Protein AF-A0A958YHT2-F1 (afdb_monomer_lite)

Sequence (89 aa):
YIVLRSFFFFLLWYLVLGPLVLKLIRNYLNKKESEYQKDISNAMDLFPYFRQIIAFTWKETKHLKGYTRFKYFIANSISNCIHFEVLER

Structure (mmCIF, N/CA/C/O backbone):
data_AF-A0A958YHT2-F1
#
_entry.id   AF-A0A958YHT2-F1
#
loop_
_atom_site.group_PDB
_atom_site.id
_atom_site.type_symbol
_atom_site.label_atom_id
_atom_site.label_alt_id
_atom_site.label_comp_id
_atom_site.label_asym_id
_atom_site.label_entity_id
_atom_site.label_seq_id
_atom_site.pdbx_PDB_ins_code
_atom_site.Cartn_x
_atom_site.Cartn_y
_atom_site.Cartn_z
_atom_site.occupancy
_atom_site.B_iso_or_equiv
_atom_site.auth_seq_id
_atom_site.auth_comp_id
_atom_site.auth_asym_id
_atom_site.auth_atom_id
_atom_site.pdbx_PDB_model_num
ATOM 1 N N . TYR A 1 1 ? 19.675 9.479 -50.667 1.00 74.00 1 TYR A N 1
ATOM 2 C CA . TYR A 1 1 ? 19.540 8.017 -50.473 1.00 74.00 1 TYR A CA 1
ATOM 3 C C . TYR A 1 1 ? 20.190 7.520 -49.173 1.00 74.00 1 TYR A C 1
ATOM 5 O O . TYR A 1 1 ? 19.511 6.849 -48.409 1.00 74.00 1 TYR A O 1
ATOM 13 N N . ILE A 1 2 ? 21.443 7.890 -48.859 1.00 81.06 2 ILE A N 1
ATOM 14 C CA . ILE A 1 2 ? 22.153 7.443 -47.633 1.00 81.06 2 ILE A CA 1
ATOM 15 C C . ILE A 1 2 ? 21.404 7.797 -46.334 1.00 81.06 2 ILE A C 1
ATOM 17 O O . ILE A 1 2 ? 21.210 6.934 -45.485 1.00 81.06 2 ILE A O 1
ATOM 21 N N . VAL A 1 3 ? 20.908 9.033 -46.214 1.00 86.06 3 VAL A N 1
ATOM 22 C CA . VAL A 1 3 ? 20.188 9.500 -45.012 1.00 86.06 3 VAL A CA 1
ATOM 23 C C . VAL A 1 3 ? 18.882 8.727 -44.780 1.00 86.06 3 VAL A C 1
ATOM 25 O O . VAL A 1 3 ? 18.589 8.340 -43.653 1.00 86.06 3 VAL A O 1
ATOM 28 N N . LEU A 1 4 ? 18.129 8.436 -45.848 1.00 90.69 4 LEU A N 1
ATOM 29 C CA . LEU A 1 4 ? 16.849 7.724 -45.767 1.00 90.69 4 LEU A CA 1
ATOM 30 C C . LEU A 1 4 ? 17.028 6.281 -45.276 1.00 90.69 4 LEU A C 1
ATOM 32 O O . LEU A 1 4 ? 16.258 5.812 -44.443 1.00 90.69 4 LEU A O 1
ATOM 36 N N . ARG A 1 5 ? 18.076 5.593 -45.748 1.00 87.19 5 ARG A N 1
ATOM 37 C CA . ARG A 1 5 ? 18.409 4.234 -45.305 1.00 87.19 5 ARG A CA 1
ATOM 38 C C . ARG A 1 5 ? 18.722 4.209 -43.811 1.00 87.19 5 ARG A C 1
ATOM 40 O O . ARG A 1 5 ? 18.160 3.386 -43.099 1.00 87.19 5 ARG A O 1
ATOM 47 N N . SER A 1 6 ? 19.565 5.126 -43.336 1.00 89.00 6 SER A N 1
ATOM 48 C CA . SER A 1 6 ? 19.897 5.224 -41.910 1.00 89.00 6 SER A CA 1
ATOM 49 C C . SER A 1 6 ? 18.666 5.531 -41.059 1.00 89.00 6 SER A C 1
ATOM 51 O O . SER A 1 6 ? 18.467 4.899 -40.025 1.00 89.00 6 SER A O 1
ATOM 53 N N . PHE A 1 7 ? 17.792 6.429 -41.520 1.00 90.62 7 PHE A N 1
ATOM 54 C CA . PHE A 1 7 ? 16.544 6.744 -40.822 1.00 90.62 7 PHE A CA 1
ATOM 55 C C . PHE A 1 7 ? 15.628 5.519 -40.699 1.00 90.62 7 PHE A C 1
ATOM 57 O O . PHE A 1 7 ? 15.052 5.280 -39.642 1.00 90.62 7 PHE A O 1
ATOM 64 N N . PHE A 1 8 ? 15.559 4.693 -41.746 1.00 90.69 8 PHE A N 1
ATOM 65 C CA . PHE A 1 8 ? 14.775 3.459 -41.744 1.00 90.69 8 PHE A CA 1
ATOM 66 C C . PHE A 1 8 ? 15.280 2.448 -40.706 1.00 90.69 8 PHE A C 1
ATOM 68 O O . PHE A 1 8 ? 14.479 1.834 -40.004 1.00 90.69 8 PHE A O 1
ATOM 75 N N . PHE A 1 9 ? 16.604 2.322 -40.553 1.00 89.06 9 PHE A N 1
ATOM 76 C CA . PHE A 1 9 ? 17.208 1.482 -39.515 1.00 89.06 9 PHE A CA 1
ATOM 77 C C . PHE A 1 9 ? 16.863 1.970 -38.105 1.00 89.06 9 PHE A C 1
ATOM 79 O O . PHE A 1 9 ? 16.460 1.163 -37.269 1.00 89.06 9 PHE A O 1
ATOM 86 N N . PHE A 1 10 ? 16.953 3.278 -37.843 1.00 88.38 10 PHE A N 1
ATOM 87 C CA . PHE A 1 10 ? 16.575 3.840 -36.542 1.00 88.38 10 PHE A CA 1
ATOM 88 C C . PHE A 1 10 ? 15.080 3.691 -36.249 1.00 88.38 10 PHE A C 1
ATOM 90 O O . PHE A 1 10 ? 14.709 3.396 -35.116 1.00 88.38 10 PHE A O 1
ATOM 97 N N . LEU A 1 11 ? 14.224 3.850 -37.259 1.00 88.38 11 LEU A N 1
ATOM 98 C CA . LEU A 1 11 ? 12.774 3.764 -37.101 1.00 88.38 11 LEU A CA 1
ATOM 99 C C . LEU A 1 11 ? 12.318 2.325 -36.820 1.00 88.38 11 LEU A C 1
ATOM 101 O O . LEU A 1 11 ? 11.522 2.104 -35.910 1.00 88.38 11 LEU A O 1
ATOM 105 N N . LEU A 1 12 ? 12.892 1.341 -37.520 1.00 88.31 12 LEU A N 1
ATOM 106 C CA . LEU A 1 12 ? 12.704 -0.081 -37.212 1.00 88.31 12 LEU A CA 1
ATOM 107 C C . LEU A 1 12 ? 13.186 -0.419 -35.803 1.00 88.31 12 LEU A C 1
ATOM 109 O O . LEU A 1 12 ? 12.480 -1.079 -35.045 1.00 88.31 12 LEU A O 1
ATOM 113 N N . TRP A 1 13 ? 14.372 0.061 -35.438 1.00 87.06 13 TRP A N 1
ATOM 114 C CA . TRP A 1 13 ? 14.943 -0.181 -34.119 1.00 87.06 13 TRP A CA 1
ATOM 115 C C . TRP A 1 13 ? 14.069 0.404 -33.010 1.00 87.06 13 TRP A C 1
ATOM 117 O O . TRP A 1 13 ? 13.790 -0.279 -32.031 1.00 87.06 13 TRP A O 1
ATOM 127 N N . TYR A 1 14 ? 13.563 1.623 -33.191 1.00 86.88 14 TYR A N 1
ATOM 128 C CA . TYR A 1 14 ? 12.673 2.279 -32.237 1.00 86.88 14 TYR A CA 1
ATOM 129 C C . TYR A 1 14 ? 11.327 1.550 -32.105 1.00 86.88 14 TYR A C 1
ATOM 131 O O . TYR A 1 1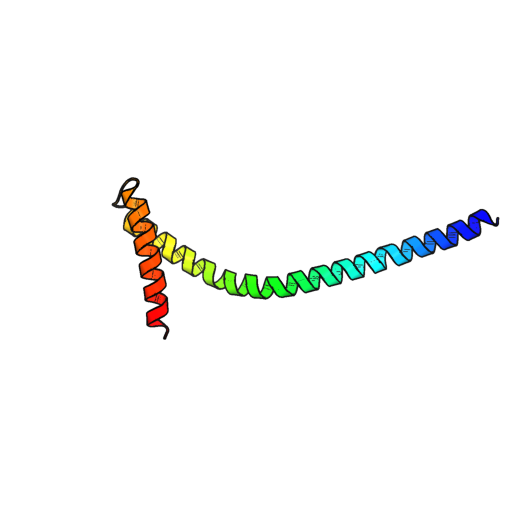4 ? 10.856 1.319 -30.990 1.00 86.88 14 TYR A O 1
ATOM 139 N N . LEU A 1 15 ? 10.750 1.112 -33.231 1.00 87.50 15 LEU A N 1
ATOM 140 C CA . LEU A 1 15 ? 9.514 0.324 -33.258 1.00 87.50 15 LEU A CA 1
ATOM 141 C C . LEU A 1 15 ? 9.660 -1.063 -32.627 1.00 87.50 15 LEU A C 1
ATOM 143 O O . LEU A 1 15 ? 8.659 -1.613 -32.186 1.00 87.50 15 LEU A O 1
ATOM 147 N N . VAL A 1 16 ? 10.867 -1.631 -32.572 1.00 89.94 16 VAL A N 1
ATOM 148 C CA . VAL A 1 16 ? 11.119 -2.952 -31.970 1.00 89.94 16 VAL A CA 1
ATOM 149 C C . VAL A 1 16 ? 11.554 -2.833 -30.507 1.00 89.94 16 VAL A C 1
ATOM 151 O O . VAL A 1 16 ? 11.029 -3.544 -29.649 1.00 89.94 16 VAL A O 1
ATOM 154 N N . LEU A 1 17 ? 12.463 -1.910 -30.184 1.00 89.62 17 LEU A N 1
ATOM 155 C CA . LEU A 1 17 ? 12.920 -1.679 -28.811 1.00 89.62 17 LEU A CA 1
ATOM 156 C C . LEU A 1 17 ? 11.808 -1.163 -27.909 1.00 89.62 17 LEU A C 1
ATOM 158 O O . LEU A 1 17 ? 11.684 -1.636 -26.783 1.00 89.62 17 LEU A O 1
ATOM 162 N N . GLY A 1 18 ? 11.002 -0.215 -28.396 1.00 84.38 18 GLY A N 1
ATOM 163 C CA . GLY A 1 18 ? 9.891 0.360 -27.642 1.00 84.38 18 GLY A CA 1
ATOM 164 C C . GLY A 1 18 ? 8.983 -0.711 -27.025 1.00 84.38 18 GLY A C 1
ATOM 165 O O . GLY A 1 18 ? 8.915 -0.806 -25.796 1.00 84.38 18 GLY A O 1
ATOM 166 N N . PRO A 1 19 ? 8.323 -1.568 -27.830 1.00 88.56 19 PRO A N 1
ATOM 167 C CA . PRO A 1 19 ? 7.430 -2.594 -27.307 1.00 88.56 19 PRO A CA 1
ATOM 168 C C . PRO A 1 19 ? 8.160 -3.670 -26.499 1.00 88.56 19 PRO A C 1
ATOM 170 O O . PRO A 1 19 ? 7.574 -4.187 -25.551 1.00 88.56 19 PRO A O 1
ATOM 173 N N . LEU A 1 20 ? 9.419 -4.003 -26.813 1.00 90.50 20 LEU A N 1
ATOM 174 C CA . LEU A 1 20 ? 10.197 -4.967 -26.024 1.00 90.50 20 LEU A CA 1
ATOM 175 C C . LEU A 1 20 ? 10.462 -4.462 -24.603 1.00 90.50 20 LEU A C 1
ATOM 177 O O . LEU A 1 20 ? 10.204 -5.181 -23.636 1.00 90.50 20 LEU A O 1
ATOM 181 N N . VAL A 1 21 ? 10.925 -3.218 -24.470 1.00 89.06 21 VAL A N 1
ATOM 182 C CA . VAL A 1 21 ? 11.204 -2.593 -23.171 1.00 89.06 21 VAL A CA 1
ATOM 183 C C . VAL A 1 21 ? 9.908 -2.403 -22.380 1.00 89.06 21 VAL A C 1
ATOM 185 O O . VAL A 1 21 ? 9.844 -2.792 -21.216 1.00 89.06 21 VAL A O 1
ATOM 188 N N . LEU A 1 22 ? 8.841 -1.910 -23.019 1.00 88.06 22 LEU A N 1
ATOM 189 C CA . LEU A 1 22 ? 7.511 -1.803 -22.403 1.00 88.06 22 LEU A CA 1
ATOM 190 C C . LEU A 1 22 ? 6.989 -3.158 -21.911 1.00 88.06 22 LEU A C 1
ATOM 192 O O . LEU A 1 22 ? 6.443 -3.247 -20.810 1.00 88.06 22 LEU A O 1
ATOM 196 N N . LYS A 1 23 ? 7.182 -4.228 -22.691 1.00 88.06 23 LYS A N 1
ATOM 197 C CA . LYS A 1 23 ? 6.768 -5.583 -22.310 1.00 88.06 23 LYS A CA 1
ATOM 198 C C . LYS A 1 23 ? 7.570 -6.103 -21.117 1.00 88.06 23 LYS A C 1
ATOM 200 O O . LYS A 1 23 ? 6.966 -6.675 -20.217 1.00 88.06 23 LYS A O 1
ATOM 205 N N . LEU A 1 24 ? 8.883 -5.864 -21.066 1.00 89.31 24 LEU A N 1
ATOM 206 C CA . LEU A 1 24 ? 9.730 -6.221 -19.919 1.00 89.31 24 LEU A CA 1
ATOM 207 C C . LEU A 1 24 ? 9.311 -5.485 -18.642 1.00 89.31 24 LEU A C 1
ATOM 209 O O . LEU A 1 24 ? 9.117 -6.125 -17.610 1.00 89.31 24 LEU A O 1
ATOM 213 N N . ILE A 1 25 ? 9.112 -4.167 -18.728 1.00 87.88 25 ILE A N 1
ATOM 214 C CA . ILE A 1 25 ? 8.670 -3.336 -17.599 1.00 87.88 25 ILE A CA 1
ATOM 215 C C . ILE A 1 25 ? 7.310 -3.817 -17.093 1.00 87.88 25 ILE A C 1
ATOM 217 O O . ILE A 1 25 ? 7.146 -4.061 -15.901 1.00 87.88 25 ILE A O 1
ATOM 221 N N . ARG A 1 26 ? 6.345 -4.025 -17.995 1.00 84.19 26 ARG A N 1
ATOM 222 C CA . ARG A 1 26 ? 5.007 -4.497 -17.626 1.00 84.19 26 ARG A CA 1
ATOM 223 C C . ARG A 1 26 ? 5.047 -5.876 -16.973 1.00 84.19 26 ARG A C 1
ATOM 225 O O . ARG A 1 26 ? 4.350 -6.098 -15.993 1.00 84.19 26 ARG A O 1
ATOM 232 N N . ASN A 1 27 ? 5.881 -6.788 -17.472 1.00 85.12 27 ASN A N 1
ATOM 233 C CA . ASN A 1 27 ? 6.018 -8.114 -16.872 1.00 85.12 27 ASN A CA 1
ATOM 234 C C . ASN A 1 27 ? 6.679 -8.051 -15.486 1.00 85.12 27 ASN A C 1
ATOM 236 O O . ASN A 1 27 ? 6.288 -8.790 -14.586 1.00 85.12 27 ASN A O 1
ATOM 240 N N . TYR A 1 28 ? 7.651 -7.155 -15.301 1.00 84.12 28 TYR A N 1
ATOM 241 C CA . TYR A 1 28 ? 8.288 -6.916 -14.008 1.00 84.12 28 TYR A CA 1
ATOM 242 C C . TYR A 1 28 ? 7.305 -6.322 -12.987 1.00 84.12 28 TYR A C 1
ATOM 244 O O . TYR A 1 28 ? 7.206 -6.836 -11.872 1.00 84.12 28 TYR A O 1
ATOM 252 N N 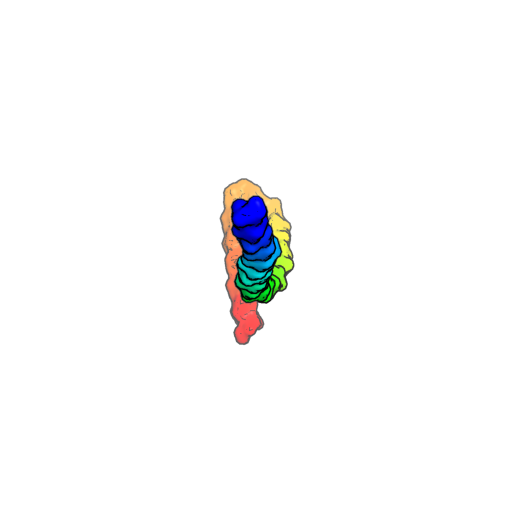. LEU A 1 29 ? 6.527 -5.306 -13.383 1.00 77.50 29 LEU A N 1
ATOM 253 C CA . LEU A 1 29 ? 5.490 -4.706 -12.535 1.00 77.50 29 LEU A CA 1
ATOM 254 C C . LEU A 1 29 ? 4.391 -5.714 -12.189 1.00 77.50 29 LEU A C 1
ATOM 256 O O . LEU A 1 29 ? 4.082 -5.871 -11.016 1.00 77.50 29 LEU A O 1
ATOM 260 N N . ASN A 1 30 ? 3.868 -6.458 -13.169 1.00 79.12 30 ASN A N 1
ATOM 261 C CA . ASN A 1 30 ? 2.834 -7.471 -12.930 1.00 79.12 30 ASN A CA 1
ATOM 262 C C . ASN A 1 30 ? 3.313 -8.577 -11.984 1.00 79.12 30 ASN A C 1
ATOM 264 O O . ASN A 1 30 ? 2.541 -9.082 -11.176 1.00 79.12 30 ASN A O 1
ATOM 268 N N . LYS A 1 31 ? 4.590 -8.968 -12.072 1.00 75.50 31 LYS A N 1
ATOM 269 C CA . LYS A 1 31 ? 5.168 -9.966 -11.168 1.00 75.50 31 LYS A CA 1
ATOM 270 C C . LYS A 1 31 ? 5.223 -9.448 -9.729 1.00 75.50 31 LYS A C 1
ATOM 272 O O . LYS A 1 31 ? 4.946 -10.211 -8.812 1.00 75.50 31 LYS A O 1
ATOM 277 N N . LYS A 1 32 ? 5.533 -8.161 -9.541 1.00 67.75 32 LYS A N 1
ATOM 278 C CA . LYS A 1 32 ? 5.509 -7.507 -8.226 1.00 67.75 32 LYS A CA 1
ATOM 279 C C . LYS A 1 32 ? 4.088 -7.323 -7.705 1.00 67.75 32 LYS A C 1
ATOM 281 O O . LYS A 1 32 ? 3.821 -7.644 -6.556 1.00 67.75 32 LYS A O 1
ATOM 286 N N . GLU A 1 33 ? 3.170 -6.883 -8.554 1.00 66.25 33 GLU A N 1
ATOM 287 C CA . GLU A 1 33 ? 1.761 -6.742 -8.201 1.00 66.25 33 GLU A CA 1
ATOM 288 C C . GLU A 1 33 ? 1.140 -8.091 -7.821 1.00 66.25 33 GLU A C 1
ATOM 290 O O . GLU A 1 33 ? 0.474 -8.175 -6.802 1.00 66.25 33 GLU A O 1
ATOM 295 N N . SER A 1 34 ? 1.431 -9.168 -8.554 1.00 68.50 34 SER A N 1
ATOM 296 C CA . SER A 1 34 ? 0.973 -10.525 -8.226 1.00 68.50 34 SER A CA 1
ATOM 297 C C . SER A 1 34 ? 1.528 -11.053 -6.900 1.00 68.50 34 SER A C 1
ATOM 299 O O . SER A 1 34 ? 0.834 -11.815 -6.228 1.00 68.50 34 SER A O 1
ATOM 301 N N . GLU A 1 35 ? 2.769 -10.706 -6.551 1.00 66.12 35 GLU A N 1
ATOM 302 C CA . GLU A 1 35 ? 3.409 -11.102 -5.291 1.00 66.12 35 GLU A CA 1
ATOM 303 C C . GLU A 1 35 ? 2.675 -10.449 -4.108 1.00 66.12 35 GLU A C 1
ATOM 305 O O . GLU A 1 35 ? 2.248 -11.141 -3.188 1.00 66.12 35 GLU A O 1
ATOM 310 N N . TYR A 1 36 ? 2.397 -9.143 -4.197 1.00 64.12 36 TYR A N 1
ATOM 311 C CA . TYR A 1 36 ? 1.682 -8.410 -3.149 1.00 64.12 36 TYR A CA 1
ATOM 312 C C . TYR A 1 36 ? 0.168 -8.624 -3.160 1.00 64.12 36 TYR A C 1
ATOM 314 O O . TYR A 1 36 ? -0.447 -8.597 -2.102 1.00 64.12 36 TYR A O 1
ATOM 322 N N . GLN A 1 37 ? -0.461 -8.859 -4.313 1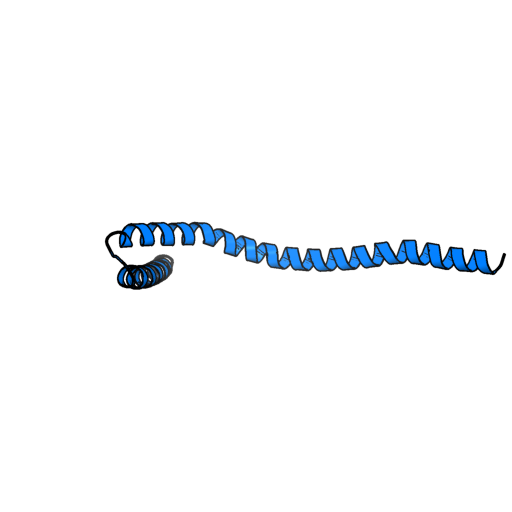.00 66.50 37 GLN A N 1
ATOM 323 C CA . GLN A 1 37 ? -1.906 -9.086 -4.393 1.00 66.50 37 GLN A CA 1
ATOM 324 C C . GLN A 1 37 ? -2.331 -10.331 -3.617 1.00 66.50 37 GLN A C 1
ATOM 326 O O . GLN A 1 37 ? -3.415 -10.336 -3.042 1.00 66.50 37 GLN A O 1
ATOM 331 N N . LYS A 1 38 ? -1.487 -11.368 -3.563 1.00 66.38 38 LYS A N 1
ATOM 332 C CA . LYS A 1 38 ? -1.793 -12.584 -2.805 1.00 66.38 38 LYS A CA 1
ATOM 333 C C . LYS A 1 38 ? -1.790 -12.319 -1.297 1.00 66.38 38 LYS A C 1
ATOM 335 O O . LYS A 1 38 ? -2.729 -12.709 -0.611 1.00 66.38 38 LYS A O 1
ATOM 340 N N . ASP A 1 39 ? -0.794 -11.586 -0.811 1.00 66.56 39 ASP A N 1
ATOM 341 C CA . ASP A 1 39 ? -0.698 -11.207 0.601 1.00 66.56 39 ASP A CA 1
ATOM 342 C C . ASP A 1 39 ? -1.772 -10.184 0.994 1.00 66.56 39 ASP A C 1
ATOM 344 O O . ASP A 1 39 ? -2.395 -10.306 2.048 1.00 66.56 39 ASP A O 1
ATOM 348 N N . ILE A 1 40 ? -2.058 -9.217 0.114 1.00 71.81 40 ILE A N 1
ATOM 349 C CA . ILE A 1 40 ? -3.147 -8.249 0.285 1.00 71.81 40 ILE A CA 1
ATOM 350 C C . ILE A 1 40 ? -4.492 -8.971 0.321 1.00 71.81 40 ILE A C 1
ATOM 352 O O . ILE A 1 40 ? -5.287 -8.670 1.198 1.00 71.81 40 ILE A O 1
ATOM 356 N N . SER A 1 41 ? -4.747 -9.930 -0.576 1.00 70.38 41 SER A N 1
ATOM 357 C CA . SER A 1 41 ? -5.994 -10.707 -0.593 1.00 70.38 41 SER A CA 1
ATOM 358 C C . SER A 1 41 ? -6.172 -11.510 0.693 1.00 70.38 41 SER A C 1
ATOM 360 O O . SER A 1 41 ? -7.238 -11.441 1.296 1.00 70.38 41 SER A O 1
ATOM 362 N N . ASN A 1 42 ? -5.120 -12.190 1.159 1.00 70.00 42 ASN A N 1
ATOM 363 C CA . ASN A 1 42 ? -5.150 -12.928 2.426 1.00 70.00 42 ASN A CA 1
ATOM 364 C C . ASN A 1 42 ? -5.425 -11.998 3.625 1.00 70.00 42 ASN A C 1
ATOM 366 O O . ASN A 1 42 ? -6.178 -12.349 4.529 1.00 70.00 42 ASN A O 1
ATOM 370 N N . ALA A 1 43 ? -4.852 -10.789 3.639 1.00 73.94 43 ALA A N 1
ATOM 371 C CA . ALA A 1 43 ? -5.151 -9.790 4.666 1.00 73.94 43 ALA A CA 1
ATOM 372 C C . ALA A 1 43 ? -6.566 -9.191 4.513 1.00 73.94 43 ALA A C 1
ATOM 374 O O . ALA A 1 43 ? -7.205 -8.831 5.505 1.00 73.94 43 ALA A O 1
ATOM 375 N N . MET A 1 44 ? -7.081 -9.098 3.284 1.00 71.88 44 MET A N 1
ATOM 376 C CA . MET A 1 44 ? -8.425 -8.598 2.990 1.00 71.88 44 MET A CA 1
ATOM 377 C C . MET A 1 44 ? -9.521 -9.560 3.458 1.00 71.88 44 MET A C 1
ATOM 379 O O . MET A 1 44 ? -10.603 -9.088 3.806 1.00 71.88 44 MET A O 1
ATOM 383 N N . ASP A 1 45 ? -9.236 -10.862 3.554 1.00 75.88 45 ASP A N 1
ATOM 384 C CA . ASP A 1 45 ? -10.150 -11.859 4.132 1.00 75.88 45 ASP A CA 1
ATOM 385 C C . ASP A 1 45 ? -10.414 -11.620 5.630 1.00 75.88 45 ASP A C 1
ATOM 387 O O . ASP A 1 45 ? -11.490 -11.943 6.132 1.00 75.88 45 ASP A O 1
ATOM 391 N N . LEU A 1 46 ? -9.487 -10.972 6.346 1.00 75.94 46 LEU A N 1
ATOM 392 C CA . LEU A 1 46 ? -9.654 -10.584 7.756 1.00 75.94 46 LEU A CA 1
ATOM 393 C C . LEU A 1 46 ? -10.469 -9.287 7.922 1.00 75.94 46 LEU A C 1
ATOM 395 O O . LEU A 1 46 ? -11.136 -9.065 8.936 1.00 75.94 46 LEU A O 1
ATOM 399 N N . PHE A 1 47 ? -10.474 -8.428 6.903 1.00 76.69 47 PHE A N 1
ATOM 400 C CA . PHE A 1 47 ? -11.185 -7.148 6.892 1.00 76.69 47 PHE A CA 1
ATOM 401 C C . PHE A 1 47 ? -12.703 -7.229 7.176 1.00 76.69 47 PHE A C 1
ATOM 403 O O . PHE A 1 47 ? -13.200 -6.414 7.965 1.00 76.69 47 PHE A O 1
ATOM 410 N N . PRO A 1 48 ? -13.480 -8.174 6.599 1.00 78.88 48 PRO A N 1
ATOM 411 C CA . PRO A 1 48 ? -14.898 -8.321 6.928 1.00 78.88 48 PRO A CA 1
ATOM 412 C C . PRO A 1 48 ? -15.138 -8.681 8.401 1.00 78.88 48 PRO A C 1
ATOM 414 O O . PRO A 1 48 ? -16.133 -8.220 8.968 1.00 78.88 48 PRO A O 1
ATOM 417 N N . TYR A 1 49 ? -14.236 -9.429 9.043 1.00 79.19 49 TYR A N 1
ATOM 418 C CA . TYR A 1 49 ? -14.326 -9.742 10.473 1.00 79.19 49 TYR A CA 1
ATOM 419 C C . TYR A 1 49 ? -14.080 -8.499 11.331 1.00 79.19 49 TYR A C 1
ATOM 421 O O . TYR A 1 49 ? -14.899 -8.172 12.193 1.00 79.19 49 TYR A O 1
ATOM 429 N N . PHE A 1 50 ? -13.038 -7.718 11.029 1.00 74.12 50 PHE A N 1
ATOM 430 C CA . PHE A 1 50 ? -12.793 -6.445 11.717 1.00 74.12 50 PHE A CA 1
ATOM 431 C C . PHE A 1 50 ? -13.971 -5.480 11.591 1.00 74.12 50 PHE A C 1
ATOM 433 O O . PHE A 1 50 ? -14.378 -4.850 12.570 1.00 74.12 50 PHE A O 1
ATOM 440 N N . ARG A 1 51 ? -14.579 -5.398 10.403 1.00 76.56 51 ARG A N 1
ATOM 441 C CA . ARG A 1 51 ? -15.760 -4.561 10.171 1.00 76.56 51 ARG A CA 1
ATOM 442 C C . ARG A 1 51 ? -16.939 -4.973 11.056 1.00 76.56 51 ARG A C 1
ATOM 444 O O . ARG A 1 51 ? -17.648 -4.096 11.551 1.00 76.56 51 ARG A O 1
ATOM 451 N N . GLN A 1 52 ? -17.144 -6.273 11.271 1.00 81.88 52 GLN A N 1
ATOM 452 C CA . GLN A 1 52 ? -18.189 -6.779 12.165 1.00 81.88 52 GLN A CA 1
ATOM 453 C C . GLN A 1 52 ? -17.907 -6.428 13.630 1.00 81.88 52 GLN A C 1
ATOM 455 O O . GLN A 1 52 ? -18.798 -5.904 14.299 1.00 81.88 52 GLN A O 1
ATOM 460 N N . ILE A 1 53 ? -16.670 -6.619 14.101 1.00 81.00 53 ILE A N 1
ATOM 461 C CA . ILE A 1 53 ? -16.259 -6.285 15.476 1.00 81.00 53 ILE A CA 1
ATOM 462 C C . ILE A 1 53 ? -16.428 -4.783 15.739 1.00 81.00 53 ILE A C 1
ATOM 464 O O . ILE A 1 53 ? -17.005 -4.384 16.753 1.00 81.00 53 ILE A O 1
ATOM 468 N N . ILE A 1 54 ? -16.003 -3.936 14.798 1.00 79.31 54 ILE A N 1
ATOM 469 C CA . ILE A 1 54 ? -16.162 -2.478 14.878 1.00 79.31 54 ILE A CA 1
ATOM 470 C C . ILE A 1 54 ? -17.644 -2.092 14.920 1.00 79.31 54 ILE A C 1
ATOM 472 O O . ILE A 1 54 ? -18.052 -1.301 15.771 1.00 79.31 54 ILE A O 1
ATOM 476 N N . ALA A 1 55 ? -18.472 -2.652 14.034 1.00 82.12 55 ALA A N 1
ATOM 477 C CA . ALA A 1 55 ? -19.901 -2.352 13.994 1.00 82.12 55 ALA A CA 1
ATOM 478 C C . ALA A 1 55 ? -20.622 -2.786 15.281 1.00 82.12 55 ALA A C 1
ATOM 480 O O . ALA A 1 55 ? -21.453 -2.038 15.806 1.00 82.12 55 ALA A O 1
ATOM 481 N N . PHE A 1 56 ? -20.276 -3.962 15.8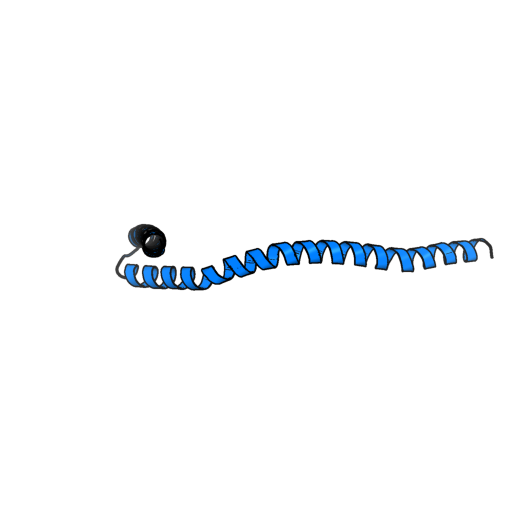10 1.00 81.00 56 PHE A N 1
ATOM 482 C CA . PHE A 1 56 ? -20.796 -4.476 17.072 1.00 81.00 56 PHE A CA 1
ATOM 483 C C . PHE A 1 56 ? -20.409 -3.563 18.242 1.00 81.00 56 PHE A C 1
ATOM 485 O O . PHE A 1 56 ? -21.285 -3.034 18.931 1.00 81.00 56 PHE A O 1
ATOM 492 N N . THR A 1 57 ? -19.116 -3.265 18.383 1.00 77.12 57 THR A N 1
ATOM 493 C CA . THR A 1 57 ? -18.578 -2.430 19.469 1.00 77.12 57 THR A CA 1
ATOM 494 C C . THR A 1 57 ? -19.115 -0.994 19.405 1.00 77.12 57 THR A C 1
ATOM 496 O O . THR A 1 57 ? -19.397 -0.356 20.423 1.00 77.12 57 THR A O 1
ATOM 499 N N . TRP A 1 58 ? -19.336 -0.463 18.199 1.00 75.88 58 TRP A N 1
ATOM 500 C CA . TRP A 1 58 ? -19.935 0.859 17.997 1.00 75.88 58 TRP A CA 1
ATOM 501 C C . TRP A 1 58 ? -21.414 0.925 18.401 1.00 75.88 58 TRP A C 1
ATOM 503 O O . TRP A 1 58 ? -21.880 1.960 18.899 1.00 75.88 58 TRP A O 1
ATOM 513 N N . LYS A 1 59 ? -22.159 -0.166 18.177 1.00 83.31 59 LYS A N 1
ATOM 514 C CA . LYS A 1 59 ? -23.569 -0.303 18.568 1.00 83.31 59 LYS A CA 1
ATOM 515 C C . LYS A 1 59 ? -23.705 -0.501 20.076 1.00 83.31 59 LYS A C 1
ATOM 517 O O . LYS A 1 59 ? -24.583 0.114 20.677 1.00 83.31 59 LYS A O 1
ATOM 522 N N . GLU A 1 60 ? -22.812 -1.279 20.679 1.00 79.44 60 GLU A N 1
ATOM 523 C CA . GLU A 1 60 ? -22.747 -1.501 22.125 1.00 79.44 60 GLU A CA 1
ATOM 524 C C . GLU A 1 60 ? -22.453 -0.193 22.874 1.00 79.44 60 GLU A C 1
ATOM 526 O O . GLU A 1 60 ? -23.179 0.187 23.789 1.00 79.44 60 GLU A O 1
ATOM 531 N N . THR A 1 61 ? -21.481 0.590 22.402 1.00 79.06 61 THR A N 1
ATOM 532 C CA . THR A 1 61 ? -21.107 1.882 23.006 1.00 79.06 61 THR A CA 1
ATOM 533 C C . THR A 1 61 ? -22.063 3.039 22.678 1.00 79.06 61 THR A C 1
ATOM 535 O O . THR A 1 61 ? -21.824 4.169 23.099 1.00 79.06 61 THR A O 1
ATOM 538 N N . LYS A 1 62 ? -23.177 2.802 21.963 1.00 77.88 62 LYS A N 1
ATOM 539 C CA . LYS A 1 62 ? -24.149 3.848 21.569 1.00 77.88 62 LYS A CA 1
ATOM 540 C C . LYS A 1 62 ? -24.799 4.564 22.763 1.00 77.88 62 LYS A C 1
ATOM 542 O O . LYS A 1 62 ? -25.233 5.705 22.618 1.00 77.88 62 LYS A O 1
ATOM 547 N N . HIS A 1 63 ? -24.865 3.914 23.924 1.00 81.75 63 HIS A N 1
ATOM 548 C CA . HIS A 1 63 ? -25.397 4.496 25.161 1.00 81.75 63 HIS A CA 1
ATOM 549 C C . HIS A 1 63 ? -24.454 5.541 25.794 1.00 81.75 63 HIS A C 1
ATOM 551 O O . HIS A 1 63 ? -24.889 6.352 26.610 1.00 81.75 63 HIS A O 1
ATOM 557 N N . LEU A 1 64 ? -23.181 5.563 25.388 1.00 78.94 64 LEU A N 1
ATOM 558 C CA . LEU A 1 64 ? -22.171 6.517 25.842 1.00 78.94 64 LEU A CA 1
ATOM 559 C C . LEU A 1 64 ? -22.116 7.724 24.891 1.00 78.94 64 LEU A C 1
ATOM 561 O O . LEU A 1 64 ? -22.321 7.597 23.684 1.00 78.94 64 LEU A O 1
ATOM 565 N N . LYS A 1 65 ? -21.809 8.916 25.414 1.00 82.75 65 LYS A N 1
ATOM 566 C CA . LYS A 1 65 ? -21.700 10.159 24.625 1.00 82.75 65 LYS A CA 1
ATOM 567 C C . LYS A 1 65 ? -20.278 10.729 24.658 1.00 82.75 65 LYS A C 1
ATOM 569 O O . LYS A 1 65 ? -19.534 10.514 25.613 1.00 82.75 65 LYS A O 1
ATOM 574 N N . GLY A 1 66 ? -19.919 11.481 23.616 1.00 78.50 66 GLY A N 1
ATOM 575 C CA . GLY A 1 66 ? -18.686 12.277 23.560 1.00 78.50 66 GLY A CA 1
ATOM 576 C C . GLY A 1 66 ? -17.388 11.465 23.661 1.00 78.50 66 GLY A C 1
ATOM 577 O O . GLY A 1 66 ? -17.302 10.340 23.173 1.00 78.5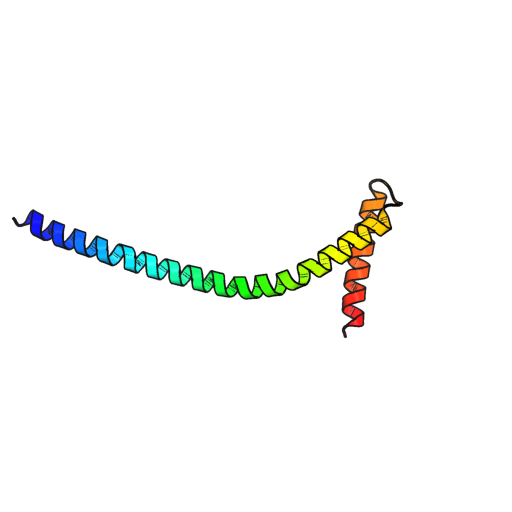0 66 GLY A O 1
ATOM 578 N N . TYR A 1 67 ? -16.373 12.045 24.305 1.00 77.81 67 TYR A N 1
ATOM 579 C CA . TYR A 1 67 ? -15.035 11.458 24.474 1.00 77.81 67 TYR A CA 1
ATOM 580 C C . TYR A 1 67 ? -15.052 10.105 25.207 1.00 77.81 67 TYR A C 1
ATOM 582 O O . TYR A 1 67 ? -14.293 9.197 24.869 1.00 77.81 67 TYR A O 1
ATOM 590 N N . THR A 1 68 ? -15.983 9.931 26.149 1.00 74.38 68 THR A N 1
ATOM 591 C CA . THR A 1 68 ? -16.188 8.671 26.875 1.00 74.38 68 THR A CA 1
ATOM 592 C C . THR A 1 68 ? -16.541 7.534 25.920 1.00 74.38 68 THR A C 1
ATOM 594 O O . THR A 1 68 ? -15.973 6.451 26.023 1.00 74.38 68 THR A O 1
ATOM 597 N N . ARG A 1 69 ? -17.394 7.787 24.919 1.00 76.75 69 ARG A N 1
ATOM 598 C CA . ARG A 1 69 ? -17.741 6.786 23.901 1.00 76.75 69 ARG A CA 1
ATOM 599 C C . ARG A 1 69 ? -16.513 6.295 23.137 1.00 76.75 69 ARG A C 1
ATOM 601 O O . ARG A 1 69 ? -16.371 5.096 22.932 1.00 76.75 69 ARG A O 1
ATOM 608 N N . PHE A 1 70 ? -15.628 7.209 22.741 1.00 78.25 70 PHE A N 1
ATOM 609 C CA . PHE A 1 70 ? -14.429 6.866 21.977 1.00 78.25 70 PHE A CA 1
ATOM 610 C C . PHE A 1 70 ? -13.450 6.025 22.806 1.00 78.25 70 PHE A C 1
ATOM 612 O O . PHE A 1 70 ? -12.937 5.020 22.324 1.00 78.25 70 PHE A O 1
ATOM 619 N N . LYS A 1 71 ? -13.263 6.374 24.086 1.00 80.50 71 LYS A N 1
ATOM 620 C CA . LYS A 1 71 ? -12.409 5.618 25.015 1.00 80.50 71 LYS A CA 1
ATOM 621 C C . LYS A 1 71 ? -12.882 4.170 25.196 1.00 80.50 71 LYS A C 1
ATOM 623 O O . LYS A 1 71 ? -12.076 3.251 25.080 1.00 80.50 71 LYS A O 1
ATOM 628 N N . TYR A 1 72 ? -14.181 3.971 25.424 1.00 77.38 72 TYR A N 1
ATOM 629 C CA . TYR A 1 72 ? -14.766 2.633 25.577 1.00 77.38 72 TYR A CA 1
ATOM 630 C C . TYR A 1 72 ? -14.800 1.852 24.265 1.00 77.38 72 TYR A C 1
ATOM 632 O O . TYR A 1 72 ? -14.565 0.650 24.269 1.00 77.38 72 TYR A O 1
ATOM 640 N N . PHE A 1 73 ? -15.029 2.525 23.136 1.00 77.75 73 PHE A N 1
ATOM 641 C CA . PHE A 1 73 ? -14.980 1.893 21.822 1.00 77.75 73 PHE A CA 1
ATOM 642 C C . PHE A 1 73 ? -13.589 1.315 21.520 1.00 77.75 73 PHE A C 1
ATOM 644 O O . PHE A 1 73 ? -13.488 0.157 21.117 1.00 77.75 73 PHE A O 1
ATOM 651 N N . ILE A 1 74 ? -12.520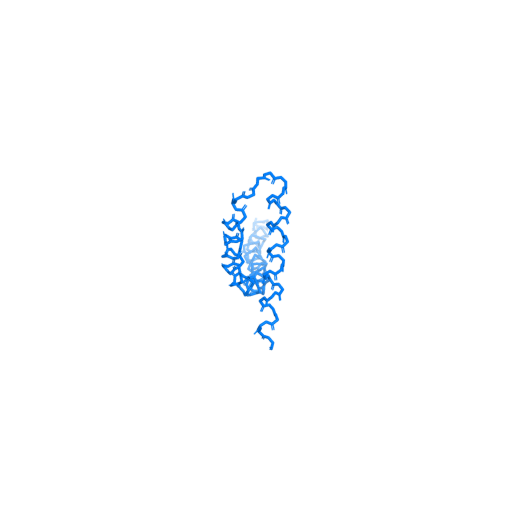 2.080 21.769 1.00 79.12 74 ILE A N 1
ATOM 652 C CA . ILE A 1 74 ? -11.140 1.611 21.573 1.00 79.12 74 ILE A CA 1
ATOM 653 C C . ILE A 1 74 ? -10.796 0.481 22.555 1.00 79.12 74 ILE A C 1
ATOM 655 O O . ILE A 1 74 ? -10.284 -0.552 22.131 1.00 79.12 74 ILE A O 1
ATOM 659 N N . ALA A 1 75 ? -11.131 0.628 23.842 1.00 80.19 75 ALA A N 1
ATOM 660 C CA . ALA A 1 75 ? -10.843 -0.389 24.854 1.00 80.19 75 ALA A CA 1
ATOM 661 C C . ALA A 1 75 ? -11.573 -1.723 24.591 1.00 80.19 75 ALA A C 1
ATOM 663 O O . ALA A 1 75 ? -10.943 -2.779 24.636 1.00 80.19 75 ALA A O 1
ATOM 664 N N . ASN A 1 76 ? -12.868 -1.687 24.247 1.00 73.38 76 ASN A N 1
ATOM 665 C CA . ASN A 1 76 ? -13.635 -2.898 23.932 1.00 73.38 76 ASN A CA 1
ATOM 666 C C . ASN A 1 76 ? -13.195 -3.535 22.611 1.00 73.38 76 ASN A C 1
ATOM 668 O O . ASN A 1 76 ? -13.206 -4.757 22.506 1.00 73.38 76 ASN A O 1
ATOM 672 N N . SER A 1 77 ? -12.786 -2.743 21.615 1.00 69.75 77 SER A N 1
ATOM 673 C CA . SER A 1 77 ? -12.283 -3.291 20.348 1.00 69.75 77 SER A CA 1
ATOM 674 C C . SER A 1 77 ? -10.971 -4.052 20.553 1.00 69.75 77 SER A C 1
ATOM 676 O O . SER A 1 77 ? -10.818 -5.152 20.034 1.00 69.75 77 SER A O 1
ATOM 678 N N . ILE A 1 78 ? -10.050 -3.503 21.357 1.00 78.56 78 ILE A N 1
ATOM 679 C CA . ILE A 1 78 ? -8.772 -4.154 21.688 1.00 78.56 78 ILE A CA 1
ATOM 680 C C . ILE A 1 78 ? -9.008 -5.412 22.533 1.00 78.56 78 ILE A C 1
ATOM 682 O O . ILE A 1 78 ? -8.459 -6.465 22.224 1.00 78.56 78 ILE A O 1
ATOM 686 N N . SER A 1 79 ? -9.863 -5.327 23.556 1.00 77.31 79 SER A N 1
ATOM 687 C CA . SER A 1 79 ? -10.194 -6.468 24.419 1.00 77.31 79 SER A CA 1
ATOM 688 C C . SER A 1 79 ? -10.833 -7.620 23.636 1.00 77.31 79 SER A C 1
ATOM 690 O O . SER A 1 79 ? -10.388 -8.759 23.747 1.00 77.31 79 SER A O 1
ATOM 692 N N . ASN A 1 80 ? -11.818 -7.329 22.778 1.00 67.12 80 ASN A N 1
ATOM 693 C CA . ASN A 1 80 ? -12.459 -8.351 21.947 1.00 67.12 80 ASN A CA 1
ATOM 694 C C . ASN A 1 80 ? -11.499 -8.954 20.913 1.00 67.12 80 ASN A C 1
ATOM 696 O O . ASN A 1 80 ? -11.568 -10.150 20.657 1.00 67.12 80 ASN A O 1
ATOM 700 N N . CYS A 1 81 ? -10.583 -8.160 20.351 1.00 66.31 81 CYS A N 1
ATOM 701 C CA . CYS A 1 81 ? -9.579 -8.664 19.415 1.00 66.31 81 CYS A CA 1
ATOM 702 C C . CYS A 1 81 ? -8.594 -9.635 20.093 1.00 66.31 81 CYS A C 1
ATOM 704 O O . CYS A 1 81 ? -8.303 -10.690 19.541 1.00 66.31 81 CYS A O 1
ATOM 706 N N . ILE A 1 82 ? -8.130 -9.312 21.306 1.00 71.12 82 ILE A N 1
ATOM 707 C CA . ILE A 1 82 ? -7.226 -10.175 22.087 1.00 71.12 82 ILE A CA 1
ATOM 708 C C . ILE A 1 82 ? -7.958 -11.426 22.588 1.00 71.12 82 ILE A C 1
ATOM 710 O O . ILE A 1 82 ? -7.396 -12.517 22.596 1.00 71.12 82 ILE A O 1
ATOM 714 N N . HIS A 1 83 ? -9.223 -11.294 22.994 1.00 66.06 83 HIS A N 1
ATOM 715 C CA . HIS A 1 83 ? -10.011 -12.436 23.451 1.00 66.06 83 HIS A CA 1
ATOM 716 C C . HIS A 1 83 ? -10.255 -13.459 22.332 1.00 66.06 83 HIS A C 1
ATOM 718 O O . HIS A 1 83 ? -10.245 -14.660 22.595 1.00 66.06 83 HIS A O 1
ATOM 724 N N . PHE A 1 84 ? -10.402 -12.992 21.089 1.00 59.00 84 PHE A N 1
ATOM 725 C CA . PHE A 1 84 ? -10.521 -13.854 19.915 1.00 59.00 84 PHE A CA 1
ATOM 726 C C . PHE A 1 84 ? -9.232 -14.661 19.659 1.00 59.00 84 PHE A C 1
ATOM 728 O O . PHE A 1 84 ? -9.305 -15.857 19.408 1.00 59.00 84 PHE A O 1
ATOM 735 N N . GLU A 1 85 ? -8.052 -14.054 19.837 1.00 52.88 85 GLU A N 1
ATOM 736 C CA . GLU A 1 85 ? -6.743 -14.716 19.665 1.00 52.88 85 GLU A CA 1
ATOM 737 C C . GLU A 1 85 ? -6.457 -15.806 20.724 1.00 52.88 85 GLU A C 1
ATOM 739 O O . GLU A 1 85 ? -5.695 -16.740 20.479 1.00 52.88 85 GLU A O 1
ATOM 744 N N . VAL A 1 86 ? -7.075 -15.716 21.907 1.00 56.31 86 VAL A N 1
ATOM 745 C CA . VAL A 1 86 ? -6.899 -16.686 23.007 1.00 56.31 86 VAL A CA 1
ATOM 746 C C . VAL A 1 86 ? -7.810 -17.913 22.869 1.00 56.31 86 VAL A C 1
ATOM 748 O O . VAL A 1 86 ? -7.467 -18.974 23.380 1.00 56.31 86 VAL A O 1
ATOM 751 N N . LEU A 1 87 ? -8.950 -17.791 22.184 1.00 49.41 87 LEU A N 1
ATOM 752 C CA . LEU A 1 87 ? -9.905 -18.890 21.967 1.00 49.41 87 LEU A CA 1
ATOM 753 C C . LEU A 1 87 ? -9.520 -19.820 20.802 1.00 49.41 87 LEU A C 1
ATOM 755 O O . LEU A 1 87 ? -10.075 -20.910 20.699 1.00 49.41 87 LEU A O 1
ATOM 759 N N . GLU A 1 88 ? -8.588 -19.399 19.945 1.00 46.38 88 GLU A N 1
ATOM 760 C CA . GLU A 1 88 ? -8.155 -20.125 18.740 1.00 46.38 88 GLU A CA 1
ATOM 761 C C . GLU A 1 88 ? -6.773 -20.812 18.901 1.00 46.38 88 GLU A C 1
ATOM 763 O O . GLU A 1 88 ? -6.229 -21.338 17.930 1.00 46.38 88 GLU A O 1
ATOM 768 N N . ARG A 1 89 ? -6.208 -20.837 20.123 1.00 42.31 89 ARG A N 1
ATOM 769 C CA . ARG A 1 89 ? -5.015 -21.633 20.489 1.00 42.31 89 ARG A CA 1
ATOM 770 C C . ARG A 1 89 ? -5.355 -22.942 21.190 1.00 42.31 89 ARG A C 1
ATOM 772 O O . ARG A 1 89 ? -6.250 -22.931 22.062 1.00 42.31 89 ARG A O 1
#

Foldseek 3Di:
DVVVVVVVVVVVVCVVVVVVVVVVVVVVVVVVCVVVVVVVVVVVVCVVVLVVLLVVLLVVLVVPDDPVSVVSSVVSSVVVVVVVVVVVD

Secondary structure (DSSP, 8-state):
-HHHHHHHHHHHHHHHHHHHHHHHHHHHHHHHHHHHHHHHHHHHTTHHHHHHHHHHHHHHGGGS-HHHHHHHHHHHHHHHHHHHHHHT-

Radius of gyration: 28.32 Å; chains: 1; bounding box: 48×34×77 Å

pLDDT: mean 77.32, std 10.2, range [42.31, 90.69]